Protein AF-A0A0V1L7F8-F1 (afdb_monomer_lite)

Structure (mmCIF, N/CA/C/O backbone):
data_AF-A0A0V1L7F8-F1
#
_entry.id   AF-A0A0V1L7F8-F1
#
loop_
_atom_site.group_PDB
_atom_site.id
_atom_site.type_symbol
_atom_site.label_atom_id
_atom_site.label_alt_id
_atom_site.label_comp_id
_atom_site.label_asym_id
_atom_site.label_entity_id
_atom_site.label_seq_id
_atom_site.pdbx_PDB_ins_code
_atom_site.Cartn_x
_atom_site.Cartn_y
_atom_site.Cartn_z
_atom_site.occupancy
_atom_site.B_iso_or_equiv
_atom_site.auth_seq_id
_atom_site.auth_comp_id
_atom_site.auth_asym_id
_atom_site.auth_atom_id
_atom_site.pdbx_PDB_model_num
ATOM 1 N N . MET A 1 1 ? -2.357 18.786 -37.892 1.00 38.28 1 MET A N 1
ATOM 2 C CA . MET A 1 1 ? -2.218 17.388 -37.429 1.00 38.28 1 MET A CA 1
ATOM 3 C C . MET A 1 1 ? -1.698 17.430 -36.004 1.00 38.28 1 MET A C 1
ATOM 5 O O . MET A 1 1 ? -0.705 18.103 -35.768 1.00 38.28 1 MET A O 1
ATOM 9 N N . ALA A 1 2 ? -2.436 16.845 -35.060 1.00 40.88 2 ALA A N 1
ATOM 10 C CA . ALA A 1 2 ? -2.126 16.900 -33.635 1.00 40.88 2 ALA A CA 1
ATOM 11 C C . ALA A 1 2 ? -0.814 16.156 -33.351 1.00 40.88 2 ALA A C 1
ATOM 13 O O . ALA A 1 2 ? -0.696 14.971 -33.659 1.00 40.88 2 ALA A O 1
ATOM 14 N N . SER A 1 3 ? 0.167 16.868 -32.799 1.00 43.53 3 SER A N 1
ATOM 15 C CA . SER A 1 3 ? 1.410 16.273 -32.319 1.00 43.53 3 SER A CA 1
ATOM 16 C C . SER A 1 3 ? 1.081 15.468 -31.065 1.00 43.53 3 SER A C 1
ATOM 18 O O . SER A 1 3 ? 0.613 16.028 -30.073 1.00 43.53 3 SER A O 1
ATOM 20 N N . ALA A 1 4 ? 1.237 14.148 -31.138 1.00 46.91 4 ALA A N 1
ATOM 21 C CA . ALA A 1 4 ? 1.062 13.261 -30.002 1.00 46.91 4 ALA A CA 1
ATOM 22 C C . ALA A 1 4 ? 2.126 13.607 -28.955 1.00 46.91 4 ALA A C 1
ATOM 24 O O . ALA A 1 4 ? 3.301 13.280 -29.113 1.00 46.91 4 ALA A O 1
ATOM 25 N N . TYR A 1 5 ? 1.710 14.302 -27.897 1.00 46.06 5 TYR A N 1
ATOM 26 C CA . TYR A 1 5 ? 2.495 14.474 -26.686 1.00 46.06 5 TYR A CA 1
ATOM 27 C C . TYR A 1 5 ? 2.709 13.090 -26.069 1.00 46.06 5 TYR A C 1
ATOM 29 O O . TYR A 1 5 ? 1.917 12.639 -25.244 1.00 46.06 5 TYR A O 1
ATOM 37 N N . TYR A 1 6 ? 3.782 12.405 -26.461 1.00 46.53 6 TYR A N 1
ATOM 38 C CA . TYR A 1 6 ? 4.390 11.393 -25.608 1.00 46.53 6 TYR A CA 1
ATOM 39 C C . TYR A 1 6 ? 4.961 12.137 -24.401 1.00 46.53 6 TYR A C 1
ATOM 41 O O . TYR A 1 6 ? 6.143 12.466 -24.338 1.00 46.53 6 TYR A O 1
ATOM 49 N N . VAL A 1 7 ? 4.082 12.457 -23.449 1.00 53.81 7 VAL A N 1
ATOM 50 C CA . VAL A 1 7 ? 4.490 12.633 -22.063 1.00 53.81 7 VAL A CA 1
ATOM 51 C C . VAL A 1 7 ? 5.178 11.319 -21.733 1.00 53.81 7 VAL A C 1
ATOM 53 O O . VAL A 1 7 ? 4.525 10.278 -21.698 1.00 53.81 7 VAL A O 1
ATOM 56 N N . GLN A 1 8 ? 6.503 11.343 -21.612 1.00 47.09 8 GLN A N 1
ATOM 57 C CA . GLN A 1 8 ? 7.250 10.256 -21.002 1.00 47.09 8 GLN A CA 1
ATOM 58 C C . GLN A 1 8 ? 6.682 10.116 -19.590 1.00 47.09 8 GLN A C 1
ATOM 60 O O . GLN A 1 8 ? 7.097 10.823 -18.676 1.00 47.09 8 GLN A O 1
ATOM 65 N N . SER A 1 9 ? 5.634 9.303 -19.431 1.00 56.19 9 SER A N 1
ATOM 66 C CA . SER A 1 9 ? 5.127 8.948 -18.118 1.00 56.19 9 SER A CA 1
ATOM 67 C C . SER A 1 9 ? 6.289 8.287 -17.414 1.00 56.19 9 SER A C 1
ATOM 69 O O . SER A 1 9 ? 6.788 7.257 -17.867 1.00 56.19 9 SER A O 1
ATOM 71 N N . ASN A 1 10 ? 6.753 8.941 -16.355 1.00 70.62 10 ASN A N 1
ATOM 72 C CA . ASN A 1 10 ? 7.769 8.397 -15.484 1.00 70.62 10 ASN A CA 1
ATOM 73 C C . ASN A 1 10 ? 7.306 6.975 -15.112 1.00 70.62 10 ASN A C 1
ATOM 75 O O . ASN A 1 10 ? 6.143 6.832 -14.721 1.00 70.62 10 ASN A O 1
ATOM 79 N N . PRO A 1 11 ? 8.108 5.913 -15.296 1.00 69.94 11 PRO A N 1
ATOM 80 C CA . PRO A 1 11 ? 7.667 4.544 -15.015 1.00 69.94 11 PRO A CA 1
ATOM 81 C C . PRO A 1 11 ? 7.079 4.405 -13.599 1.00 69.94 11 PRO A C 1
ATOM 83 O O . PRO A 1 11 ? 6.092 3.697 -13.397 1.00 69.94 11 PRO A O 1
ATOM 86 N N . ASP A 1 12 ? 7.580 5.196 -12.647 1.00 78.88 12 ASP A N 1
ATOM 87 C CA . ASP A 1 12 ? 7.017 5.314 -11.304 1.00 78.88 12 ASP A CA 1
ATOM 88 C C . ASP A 1 12 ? 5.581 5.850 -11.246 1.00 78.88 12 ASP A C 1
ATOM 90 O O . ASP A 1 12 ? 4.805 5.383 -10.413 1.00 78.88 12 ASP A O 1
ATOM 94 N N . ASP A 1 13 ? 5.188 6.773 -12.125 1.00 83.69 13 ASP A N 1
ATOM 95 C CA . ASP A 1 13 ? 3.824 7.313 -12.173 1.00 83.69 13 ASP A CA 1
ATOM 96 C C . ASP A 1 13 ? 2.824 6.245 -12.610 1.00 83.69 13 ASP A C 1
ATOM 98 O O . ASP A 1 13 ? 1.697 6.195 -12.110 1.00 83.69 13 ASP A O 1
ATOM 102 N N . GLN A 1 14 ? 3.223 5.376 -13.542 1.00 84.38 14 GLN A N 1
ATOM 103 C CA . GLN A 1 14 ? 2.379 4.270 -13.980 1.00 84.38 14 GLN A CA 1
ATOM 104 C C . GLN A 1 14 ? 2.190 3.255 -12.847 1.00 84.38 14 GLN A C 1
ATOM 106 O O . GLN A 1 14 ? 1.062 2.826 -12.587 1.00 84.38 14 GLN A O 1
ATOM 111 N N . VAL A 1 15 ? 3.267 2.936 -12.122 1.00 86.44 15 VAL A N 1
ATOM 112 C CA . VAL A 1 15 ? 3.224 2.065 -10.940 1.00 86.44 15 VAL A CA 1
ATOM 113 C C . VAL A 1 15 ? 2.363 2.688 -9.836 1.00 86.44 15 VAL A C 1
ATOM 115 O O . VAL A 1 15 ? 1.482 2.020 -9.301 1.00 86.44 15 VAL A O 1
ATOM 118 N N . ASN A 1 16 ? 2.526 3.982 -9.548 1.00 89.31 16 ASN A N 1
ATOM 119 C CA . ASN A 1 16 ? 1.728 4.701 -8.550 1.00 89.31 16 ASN A CA 1
ATOM 120 C C . ASN A 1 16 ? 0.230 4.668 -8.872 1.00 89.31 16 ASN A C 1
ATOM 122 O O . ASN A 1 16 ? -0.589 4.403 -7.992 1.00 89.31 16 ASN A O 1
ATOM 126 N N . ARG A 1 17 ? -0.141 4.892 -10.139 1.00 90.00 17 ARG A N 1
ATOM 127 C CA . ARG A 1 17 ? -1.540 4.821 -10.591 1.00 90.00 17 ARG A CA 1
ATOM 128 C C . ARG A 1 17 ? -2.110 3.409 -10.471 1.00 90.00 17 ARG A C 1
ATOM 130 O O . ARG A 1 17 ? -3.252 3.256 -10.043 1.00 90.00 17 ARG A O 1
ATOM 137 N N . CYS A 1 18 ? -1.319 2.393 -10.817 1.00 88.69 18 CYS A N 1
ATOM 138 C CA . CYS A 1 18 ? -1.714 0.994 -10.677 1.00 88.69 18 CYS A CA 1
ATOM 139 C C . CYS A 1 18 ? -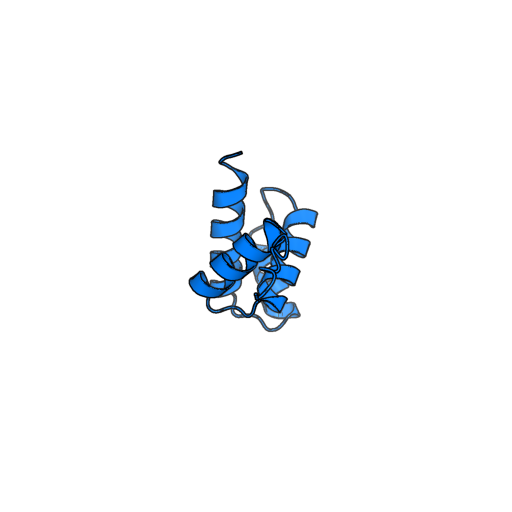1.987 0.640 -9.206 1.00 88.69 18 CYS A C 1
ATOM 141 O O . CYS A 1 18 ? -3.070 0.169 -8.862 1.00 88.69 18 CYS A O 1
ATOM 143 N N . LEU A 1 19 ? -1.043 0.962 -8.321 1.00 89.00 19 LEU A N 1
ATOM 144 C CA . LEU A 1 19 ? -1.144 0.701 -6.887 1.00 89.00 19 LEU A CA 1
ATOM 145 C C . LEU A 1 19 ? -2.307 1.458 -6.230 1.00 89.00 19 LEU A C 1
ATOM 147 O O . LEU A 1 19 ? -3.020 0.891 -5.401 1.00 89.00 19 LEU A O 1
ATOM 151 N N . ALA A 1 20 ? -2.554 2.708 -6.633 1.00 90.56 20 ALA A N 1
ATOM 152 C CA . ALA A 1 20 ? -3.708 3.488 -6.184 1.00 90.56 20 ALA A CA 1
ATOM 153 C C . ALA A 1 20 ? -5.031 2.797 -6.551 1.00 90.56 20 ALA A C 1
ATOM 155 O O . ALA A 1 20 ? -5.910 2.637 -5.704 1.00 90.56 20 ALA A O 1
ATOM 156 N N . SER A 1 21 ? -5.143 2.297 -7.787 1.00 90.69 21 SER A N 1
ATOM 157 C CA . SER A 1 21 ? -6.329 1.566 -8.247 1.00 90.69 21 SER A CA 1
ATOM 158 C C . SER A 1 21 ? -6.560 0.252 -7.495 1.00 90.69 21 SER A C 1
ATOM 160 O O . SER A 1 21 ? -7.711 -0.140 -7.325 1.00 90.69 21 SER A O 1
ATOM 162 N N . GLN A 1 22 ? -5.501 -0.442 -7.070 1.00 88.31 22 GLN A N 1
ATOM 163 C CA . GLN A 1 22 ? -5.612 -1.732 -6.375 1.00 88.31 22 GLN A CA 1
ATOM 164 C C . GLN A 1 22 ? -5.902 -1.590 -4.876 1.00 88.31 22 GLN A C 1
ATOM 166 O O . GLN A 1 22 ? -6.514 -2.468 -4.277 1.00 88.31 22 GLN A O 1
ATOM 171 N N . THR A 1 23 ? -5.464 -0.490 -4.263 1.00 88.12 23 THR A N 1
ATOM 172 C CA . THR A 1 23 ? -5.566 -0.271 -2.809 1.00 88.12 23 THR A CA 1
ATOM 173 C C . THR A 1 23 ? -6.707 0.665 -2.417 1.00 88.12 23 THR A C 1
ATOM 175 O O . THR A 1 23 ? -7.070 0.743 -1.243 1.00 88.12 23 THR A O 1
ATOM 178 N N . GLY A 1 24 ? -7.274 1.397 -3.381 1.00 89.31 24 GLY A N 1
ATOM 179 C CA . GLY A 1 24 ? -8.264 2.443 -3.124 1.00 89.31 24 GLY A CA 1
ATOM 180 C C . GLY A 1 24 ? -7.679 3.679 -2.431 1.00 89.31 24 GLY A C 1
ATOM 181 O O . GLY A 1 24 ? -8.433 4.502 -1.912 1.00 89.31 24 GLY A O 1
ATOM 182 N N . LEU A 1 25 ? -6.349 3.803 -2.390 1.00 90.81 25 LEU A N 1
ATOM 183 C CA . LEU A 1 25 ? -5.648 4.999 -1.936 1.00 90.81 25 LEU A CA 1
ATOM 184 C C . LEU A 1 25 ? -5.567 6.022 -3.068 1.00 90.81 25 LEU A C 1
ATOM 186 O O . LEU A 1 25 ? -5.544 5.686 -4.251 1.00 90.81 25 LEU A O 1
ATOM 190 N N . THR A 1 26 ? -5.487 7.297 -2.709 1.00 92.19 26 THR A N 1
ATOM 191 C CA . THR A 1 26 ? -5.219 8.355 -3.685 1.00 92.19 26 THR A CA 1
ATOM 192 C C . THR A 1 26 ? -3.774 8.288 -4.180 1.00 92.19 26 THR A C 1
ATOM 194 O O . THR A 1 26 ? -2.884 7.799 -3.483 1.00 92.19 26 THR A O 1
ATOM 197 N N . LEU A 1 27 ? -3.514 8.855 -5.361 1.00 90.12 27 LEU A N 1
ATOM 198 C CA . LEU A 1 27 ? -2.169 8.896 -5.941 1.00 90.12 27 LEU A CA 1
ATOM 199 C C . LEU A 1 27 ? -1.136 9.513 -4.979 1.00 90.12 27 LEU A C 1
ATOM 201 O O . LEU A 1 27 ? -0.073 8.940 -4.772 1.00 90.12 27 LEU A O 1
ATOM 205 N N . ARG A 1 28 ? -1.496 10.618 -4.309 1.00 89.44 28 ARG A N 1
ATOM 206 C CA . ARG A 1 28 ? -0.628 11.288 -3.324 1.00 89.44 28 ARG A CA 1
ATOM 207 C C . ARG A 1 28 ? -0.315 10.413 -2.112 1.00 89.44 28 ARG A C 1
ATOM 209 O O . ARG A 1 28 ? 0.802 10.450 -1.608 1.00 89.44 28 ARG A O 1
ATOM 216 N N . GLN A 1 29 ? -1.290 9.639 -1.633 1.00 90.00 29 GLN A N 1
ATOM 217 C CA . GLN A 1 29 ? -1.076 8.714 -0.516 1.00 90.00 29 GLN A CA 1
ATOM 218 C C . GLN A 1 29 ? -0.120 7.590 -0.914 1.00 90.00 29 GLN A C 1
ATOM 220 O O . GLN A 1 29 ? 0.770 7.248 -0.144 1.00 90.00 29 GLN A O 1
ATOM 225 N N . VAL A 1 30 ? -0.266 7.054 -2.128 1.00 90.44 30 VAL A N 1
ATOM 226 C CA . VAL A 1 30 ? 0.635 6.024 -2.657 1.00 90.44 30 VAL A CA 1
ATOM 227 C C . VAL A 1 30 ? 2.055 6.555 -2.833 1.00 90.44 30 VAL A C 1
ATOM 229 O O . VAL A 1 30 ? 2.998 5.898 -2.401 1.00 90.44 30 VAL A O 1
ATOM 232 N N . GLU A 1 31 ? 2.218 7.744 -3.416 1.00 90.88 31 GLU A N 1
ATOM 233 C CA . GLU A 1 31 ? 3.522 8.400 -3.579 1.00 90.88 31 GLU A CA 1
ATOM 234 C C . GLU A 1 31 ? 4.225 8.605 -2.235 1.00 90.88 31 GLU A C 1
ATOM 236 O O . GLU A 1 31 ? 5.401 8.265 -2.086 1.00 90.88 31 GLU A O 1
ATOM 241 N N . PHE A 1 32 ? 3.493 9.122 -1.245 1.00 90.94 32 PHE A N 1
ATOM 242 C CA . PHE A 1 32 ? 4.003 9.312 0.107 1.00 90.94 32 PHE A CA 1
ATOM 243 C C . PHE A 1 32 ? 4.431 7.981 0.735 1.00 90.94 32 PHE A C 1
ATOM 245 O O . PHE A 1 32 ? 5.579 7.839 1.150 1.00 90.94 32 PHE A O 1
ATOM 252 N N . LEU A 1 33 ? 3.544 6.984 0.744 1.00 89.56 33 LEU A N 1
ATOM 253 C CA . LEU A 1 33 ? 3.805 5.693 1.378 1.00 89.56 33 LEU A CA 1
ATOM 254 C C . LEU A 1 33 ? 4.956 4.940 0.712 1.00 89.56 33 LEU A C 1
ATOM 256 O O . LEU A 1 33 ? 5.828 4.442 1.413 1.00 89.56 33 LEU A O 1
ATOM 260 N N . ARG A 1 34 ? 5.030 4.913 -0.626 1.00 88.44 34 ARG A N 1
ATOM 261 C CA . ARG A 1 34 ? 6.176 4.319 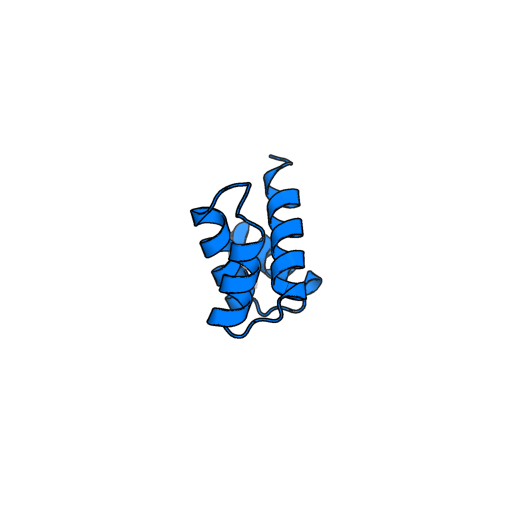-1.335 1.00 88.44 34 ARG A CA 1
ATOM 262 C C . ARG A 1 34 ? 7.483 5.021 -0.987 1.00 88.44 34 ARG A C 1
ATOM 264 O O . ARG A 1 34 ? 8.502 4.353 -0.847 1.00 88.44 34 ARG A O 1
ATOM 271 N N . ARG A 1 35 ? 7.472 6.349 -0.828 1.00 87.56 35 ARG A N 1
ATOM 272 C CA . ARG A 1 35 ? 8.661 7.095 -0.402 1.00 87.56 35 ARG A CA 1
ATOM 273 C C . ARG A 1 35 ? 9.082 6.716 1.014 1.00 87.56 35 ARG A C 1
ATOM 275 O O . ARG A 1 35 ? 10.277 6.549 1.240 1.00 87.56 35 ARG A O 1
ATOM 282 N N . GLU A 1 36 ? 8.135 6.560 1.937 1.00 87.06 36 GLU A N 1
ATOM 283 C CA . GLU A 1 36 ? 8.428 6.079 3.291 1.00 87.06 36 GLU A CA 1
ATOM 284 C C . GLU A 1 36 ? 8.957 4.639 3.261 1.00 87.06 36 GLU A C 1
ATOM 286 O O . GLU A 1 36 ? 10.010 4.370 3.832 1.00 87.06 36 GLU A O 1
ATOM 291 N N . PHE A 1 37 ? 8.331 3.729 2.511 1.00 86.25 37 PHE A N 1
ATOM 292 C CA . PHE A 1 37 ? 8.793 2.341 2.381 1.00 86.25 37 PHE A CA 1
ATOM 293 C C . PHE A 1 37 ? 10.233 2.255 1.861 1.00 86.25 37 PHE A C 1
ATOM 295 O O . PHE A 1 37 ? 11.047 1.526 2.427 1.00 86.25 37 PHE A O 1
ATOM 302 N N . SER A 1 38 ? 10.590 3.067 0.862 1.00 82.44 38 SER A N 1
ATOM 303 C CA . SER A 1 38 ? 11.959 3.134 0.338 1.00 82.44 38 SER A CA 1
ATOM 304 C C . SER A 1 38 ? 13.000 3.577 1.375 1.00 82.44 38 SER A C 1
ATOM 306 O O . SER A 1 38 ? 14.162 3.195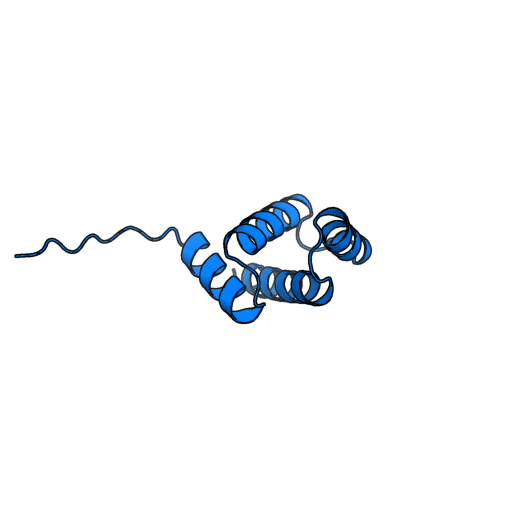 1.253 1.00 82.44 38 SER A O 1
ATOM 308 N N . LYS A 1 39 ? 12.621 4.344 2.410 1.00 82.94 39 LYS A N 1
ATOM 309 C CA . LYS A 1 39 ? 13.532 4.703 3.517 1.00 82.94 39 LYS A CA 1
ATOM 310 C C . LYS A 1 39 ? 13.789 3.532 4.466 1.00 82.94 39 LYS A C 1
ATOM 312 O O . LYS A 1 39 ? 14.846 3.482 5.088 1.00 82.94 39 LYS A O 1
ATOM 317 N N . HIS A 1 40 ? 12.829 2.616 4.588 1.00 70.31 40 HIS A N 1
ATOM 318 C CA . HIS A 1 40 ? 12.874 1.488 5.523 1.00 70.31 40 HIS A CA 1
ATOM 319 C C . HIS A 1 40 ? 13.369 0.177 4.887 1.00 70.31 40 HIS A C 1
ATOM 321 O O . HIS A 1 40 ? 13.644 -0.788 5.598 1.00 70.31 40 HIS A O 1
ATOM 327 N N . GLY A 1 41 ? 13.550 0.141 3.563 1.00 66.50 41 GLY A N 1
ATOM 328 C CA . GLY A 1 41 ? 14.079 -1.017 2.842 1.00 66.50 41 GLY A CA 1
ATOM 329 C C . GLY A 1 41 ? 13.067 -2.161 2.699 1.00 66.50 41 GLY A C 1
ATOM 330 O O . GLY A 1 41 ? 11.861 -1.979 2.837 1.00 66.50 41 GLY A O 1
ATOM 331 N N . ARG A 1 42 ? 13.557 -3.371 2.389 1.00 64.62 42 ARG A N 1
ATOM 332 C CA . ARG A 1 42 ? 12.712 -4.535 2.042 1.00 64.62 42 ARG A CA 1
ATOM 333 C C . ARG A 1 42 ? 11.954 -5.166 3.222 1.00 64.62 42 ARG A C 1
ATOM 335 O O . ARG A 1 42 ? 11.125 -6.033 2.978 1.00 64.62 42 ARG A O 1
ATOM 342 N N . ASN A 1 43 ? 12.234 -4.777 4.469 1.00 64.06 43 ASN A N 1
ATOM 343 C CA . ASN A 1 43 ? 11.669 -5.445 5.646 1.00 64.06 43 ASN A CA 1
ATOM 344 C C . ASN A 1 43 ? 11.393 -4.467 6.811 1.00 64.06 43 ASN A C 1
ATOM 346 O O . ASN A 1 43 ? 12.065 -4.538 7.842 1.00 64.06 43 ASN A O 1
ATOM 350 N N . PRO A 1 44 ? 10.455 -3.513 6.661 1.00 67.56 44 PRO A N 1
ATOM 351 C CA . PRO A 1 44 ? 9.999 -2.714 7.785 1.00 67.56 44 PRO A CA 1
ATOM 352 C C . PRO A 1 44 ? 9.334 -3.619 8.825 1.00 67.56 44 PRO A C 1
ATOM 354 O O . PRO A 1 44 ? 8.634 -4.576 8.488 1.00 67.56 44 PRO A O 1
ATOM 357 N N . MET A 1 45 ? 9.536 -3.294 10.101 1.00 72.19 45 MET A N 1
ATOM 358 C CA . MET A 1 45 ? 8.796 -3.929 11.191 1.00 72.19 45 MET A CA 1
ATOM 359 C C . MET A 1 45 ? 7.287 -3.742 10.949 1.00 72.19 45 MET A C 1
ATOM 361 O O . MET A 1 45 ? 6.888 -2.631 10.598 1.00 72.19 45 MET A O 1
ATOM 365 N N . PRO A 1 46 ? 6.432 -4.765 11.145 1.00 72.50 46 PRO A N 1
ATOM 366 C CA . PRO A 1 46 ? 4.981 -4.638 10.963 1.00 72.50 46 PRO A CA 1
ATOM 367 C C . PRO A 1 46 ? 4.374 -3.451 11.725 1.00 72.50 46 PRO A C 1
ATOM 369 O O 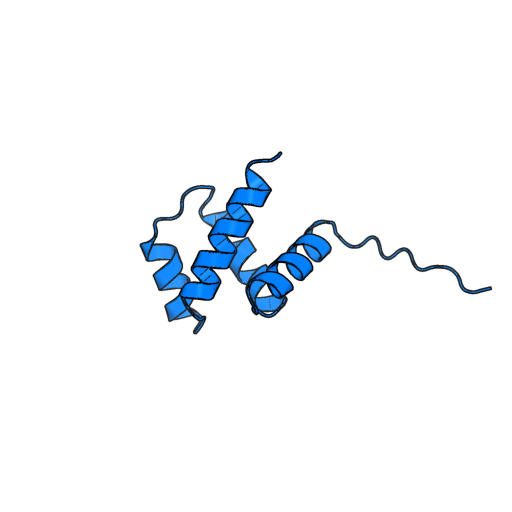. PRO A 1 46 ? 3.535 -2.733 11.186 1.00 72.50 46 PRO A O 1
ATOM 372 N N . GLU A 1 47 ? 4.888 -3.186 12.927 1.00 79.88 47 GLU A N 1
ATOM 373 C CA . GLU A 1 47 ? 4.526 -2.047 13.779 1.00 79.88 47 GLU A CA 1
ATOM 374 C C . GLU A 1 47 ? 4.778 -0.692 13.096 1.00 79.88 47 GLU A C 1
ATOM 376 O O . GLU A 1 47 ? 4.028 0.253 13.301 1.00 79.88 47 GLU A O 1
ATOM 381 N N . MET A 1 48 ? 5.781 -0.584 12.218 1.00 84.50 48 MET A N 1
ATOM 382 C CA . MET A 1 48 ? 6.048 0.644 11.462 1.00 84.50 48 MET A CA 1
ATOM 383 C C . MET A 1 48 ? 4.916 0.966 10.481 1.00 84.50 48 MET A C 1
ATOM 385 O O . MET A 1 48 ? 4.572 2.131 10.301 1.00 84.50 48 MET A O 1
ATOM 389 N N . LEU A 1 49 ? 4.327 -0.046 9.836 1.00 83.88 49 LEU A N 1
ATOM 390 C CA . LEU A 1 49 ? 3.205 0.164 8.913 1.00 83.88 49 LEU A CA 1
ATOM 391 C C . LEU A 1 49 ? 1.960 0.639 9.665 1.00 83.88 49 LEU A C 1
ATOM 393 O O . LEU A 1 49 ? 1.215 1.473 9.154 1.00 83.88 49 LEU A O 1
ATOM 397 N N . GLU A 1 50 ? 1.763 0.127 10.878 1.00 84.94 50 GLU A N 1
ATOM 398 C CA . GLU A 1 50 ? 0.691 0.551 11.778 1.00 84.94 50 GLU A CA 1
ATOM 399 C C . GLU A 1 50 ? 0.914 1.991 12.255 1.00 84.94 50 GLU A C 1
ATOM 401 O O . GLU A 1 50 ? 0.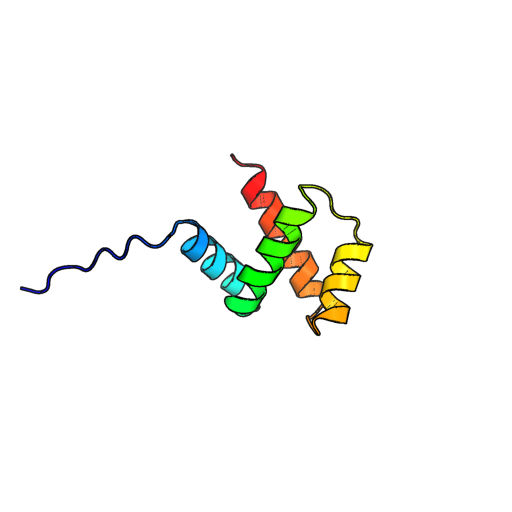003 2.809 12.151 1.00 84.94 50 GLU A O 1
ATOM 406 N N . ILE A 1 51 ? 2.139 2.345 12.661 1.00 86.62 51 ILE A N 1
ATOM 407 C CA . ILE A 1 51 ? 2.513 3.722 13.022 1.00 86.62 51 ILE A CA 1
ATOM 408 C C . ILE A 1 51 ? 2.279 4.669 11.840 1.00 86.62 51 ILE A C 1
ATOM 410 O O . ILE A 1 51 ? 1.591 5.676 11.992 1.00 86.62 51 ILE A O 1
ATOM 414 N N . LEU A 1 52 ? 2.760 4.324 10.641 1.00 85.56 52 LEU A N 1
ATOM 415 C CA . LEU A 1 52 ? 2.553 5.133 9.435 1.00 85.56 52 LEU A CA 1
ATOM 416 C C . LEU A 1 52 ? 1.068 5.323 9.119 1.00 85.56 52 LEU A C 1
ATOM 418 O O . LEU A 1 52 ? 0.674 6.408 8.687 1.00 85.56 52 LEU A O 1
ATOM 422 N N . ALA A 1 53 ? 0.244 4.294 9.322 1.00 87.88 53 ALA A N 1
ATOM 423 C CA . ALA A 1 53 ? -1.192 4.395 9.122 1.00 87.88 53 ALA A CA 1
ATOM 424 C C . ALA A 1 53 ? -1.840 5.338 10.144 1.00 87.88 53 ALA A C 1
ATOM 426 O O . ALA A 1 53 ? -2.547 6.266 9.753 1.00 87.88 53 ALA A O 1
ATOM 427 N N . VAL A 1 54 ? -1.555 5.147 11.434 1.00 89.38 54 VAL A N 1
ATOM 428 C CA . VAL A 1 54 ? -2.139 5.935 12.527 1.00 89.38 54 VAL A CA 1
ATOM 429 C C . VAL A 1 54 ? -1.706 7.399 12.457 1.00 89.38 54 VAL A C 1
ATOM 431 O O . VAL A 1 54 ? -2.558 8.285 12.482 1.00 89.38 54 VAL A O 1
ATOM 434 N N . GLU A 1 55 ? -0.408 7.673 12.311 1.00 89.56 55 GLU A N 1
ATOM 435 C CA . GLU A 1 55 ? 0.137 9.038 12.306 1.00 89.56 55 GLU A CA 1
ATOM 436 C C . GLU A 1 55 ? -0.357 9.874 11.120 1.00 89.56 55 GLU A C 1
ATOM 438 O O . GLU A 1 55 ? -0.508 11.089 11.239 1.00 89.56 55 GLU A O 1
ATOM 443 N N . ASN A 1 56 ? -0.642 9.235 9.981 1.00 87.88 56 ASN A N 1
ATOM 444 C CA . ASN A 1 56 ? -1.089 9.918 8.765 1.00 87.88 56 ASN A CA 1
ATOM 445 C C . ASN A 1 56 ? -2.605 9.805 8.523 1.00 87.88 56 ASN A C 1
ATOM 447 O O . ASN A 1 56 ? -3.103 10.285 7.502 1.00 87.88 56 ASN A O 1
ATOM 451 N N . GLY A 1 57 ? -3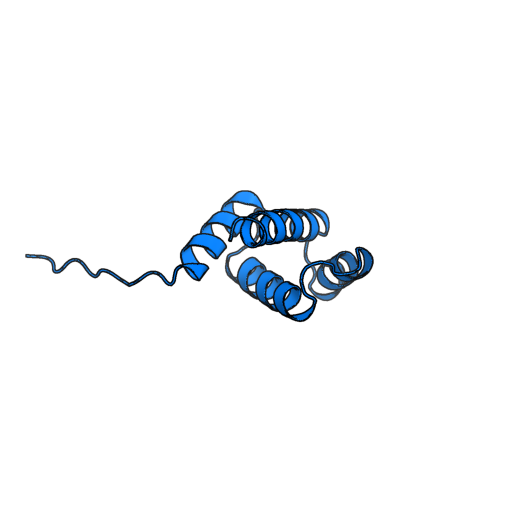.352 9.182 9.443 1.00 89.12 57 GLY A N 1
ATOM 452 C CA . GLY A 1 57 ? -4.799 8.988 9.318 1.00 89.12 57 GLY A CA 1
ATOM 453 C C . GLY A 1 57 ? -5.198 8.100 8.134 1.00 89.12 57 GLY A C 1
ATOM 454 O O . GLY A 1 57 ? -6.247 8.309 7.522 1.00 89.12 57 GLY A O 1
ATOM 455 N N . PHE A 1 58 ? -4.351 7.138 7.768 1.00 91.56 58 PHE A N 1
ATOM 456 C CA . PHE A 1 58 ? -4.639 6.165 6.723 1.00 91.56 58 PHE A CA 1
ATOM 457 C C . PHE A 1 58 ? -5.288 4.912 7.298 1.00 91.56 58 PHE A C 1
ATOM 459 O O . PHE A 1 58 ? -5.079 4.526 8.444 1.00 91.56 58 PHE A O 1
ATOM 466 N N . GLU A 1 59 ? -6.062 4.235 6.459 1.00 90.88 59 GLU A N 1
ATOM 467 C CA . GLU A 1 59 ? -6.616 2.936 6.810 1.00 90.88 59 GLU A CA 1
ATOM 468 C C . GLU A 1 59 ? -5.499 1.885 6.807 1.00 90.88 59 GLU A C 1
ATOM 470 O O . GLU A 1 59 ? -4.903 1.600 5.766 1.00 90.88 59 GLU A O 1
ATOM 475 N N . GLU A 1 60 ? -5.233 1.297 7.968 1.00 88.94 60 GLU A N 1
ATOM 476 C CA . GLU A 1 60 ? -4.134 0.354 8.197 1.00 88.94 60 GLU A CA 1
ATOM 477 C C . GLU A 1 60 ? -4.115 -0.806 7.191 1.00 88.94 60 GLU A C 1
ATOM 479 O O . GLU A 1 60 ? -3.074 -1.116 6.609 1.00 88.94 60 GLU A O 1
ATOM 484 N N . ASN A 1 61 ? -5.284 -1.381 6.892 1.00 89.88 61 ASN A N 1
ATOM 485 C CA . ASN A 1 61 ? -5.422 -2.456 5.907 1.00 89.88 61 ASN A CA 1
ATOM 486 C C . ASN A 1 61 ? -4.954 -2.030 4.508 1.00 89.88 61 ASN A C 1
ATOM 488 O O . ASN A 1 61 ? -4.330 -2.814 3.794 1.00 89.88 61 ASN A O 1
ATOM 492 N N . LYS A 1 62 ? -5.208 -0.777 4.111 1.00 90.62 62 LYS A N 1
ATOM 493 C CA . LYS A 1 62 ? -4.771 -0.246 2.813 1.00 90.62 62 LYS A CA 1
ATOM 494 C C . LYS A 1 62 ? -3.265 -0.019 2.778 1.00 90.62 62 LYS A C 1
ATOM 496 O O . LYS A 1 62 ? -2.645 -0.313 1.760 1.00 90.62 62 LYS A O 1
ATOM 501 N N . VAL A 1 63 ? -2.676 0.451 3.880 1.00 89.38 63 VAL A N 1
ATOM 502 C CA . VAL A 1 63 ? -1.219 0.624 4.017 1.00 89.38 63 VAL A CA 1
ATOM 503 C C . VAL A 1 63 ? -0.505 -0.728 3.946 1.00 89.38 63 VAL A C 1
ATOM 505 O O . VAL A 1 63 ? 0.429 -0.880 3.159 1.00 89.38 63 VAL A O 1
ATOM 508 N N . LYS A 1 64 ? -0.985 -1.733 4.692 1.00 88.81 64 LYS A N 1
ATOM 509 C CA . LYS A 1 64 ? -0.454 -3.107 4.668 1.00 88.81 64 LYS A CA 1
ATOM 510 C C . LYS A 1 64 ? -0.569 -3.735 3.275 1.00 88.81 64 LYS A C 1
ATOM 512 O O . LYS A 1 64 ? 0.406 -4.283 2.762 1.00 88.81 64 LYS A O 1
ATOM 517 N N . ASN A 1 65 ? -1.722 -3.590 2.620 1.00 90.12 65 ASN A N 1
ATOM 518 C CA . ASN A 1 65 ? -1.918 -4.072 1.250 1.00 90.12 65 ASN A CA 1
ATOM 519 C C . ASN A 1 65 ? -0.986 -3.375 0.250 1.00 90.12 65 ASN A C 1
ATOM 521 O O . ASN A 1 65 ? -0.378 -4.045 -0.583 1.00 90.12 65 ASN A O 1
ATOM 525 N N . LEU A 1 66 ? -0.828 -2.050 0.347 1.00 90.69 66 LEU A N 1
ATOM 526 C CA . LEU A 1 66 ? 0.095 -1.303 -0.507 1.00 90.69 66 LEU A CA 1
ATOM 527 C C . LEU A 1 66 ? 1.541 -1.768 -0.316 1.00 90.69 66 LEU A C 1
ATOM 529 O O . LEU A 1 66 ? 2.264 -1.919 -1.298 1.00 90.69 66 LEU A O 1
ATOM 533 N N . PHE A 1 67 ? 1.957 -2.005 0.928 1.00 88.69 67 PHE A N 1
ATOM 534 C CA . PHE A 1 67 ? 3.296 -2.490 1.236 1.00 88.69 67 PHE A CA 1
ATOM 535 C C . PHE A 1 67 ? 3.561 -3.870 0.611 1.00 88.69 67 PHE A C 1
ATOM 537 O O . PHE A 1 67 ? 4.575 -4.055 -0.061 1.00 88.69 67 PHE A O 1
ATOM 544 N N . ASN A 1 68 ? 2.618 -4.809 0.737 1.00 87.44 68 ASN A N 1
ATOM 545 C CA . ASN A 1 68 ? 2.730 -6.134 0.117 1.00 87.44 68 ASN A CA 1
ATOM 546 C C . ASN A 1 68 ? 2.885 -6.046 -1.409 1.00 87.44 68 ASN A C 1
ATOM 548 O O . ASN A 1 68 ? 3.739 -6.719 -1.990 1.00 87.44 68 ASN A O 1
ATOM 552 N N . LEU A 1 69 ? 2.101 -5.179 -2.058 1.00 87.25 69 LEU A N 1
ATOM 553 C CA . LEU A 1 69 ? 2.211 -4.931 -3.496 1.00 87.25 69 LEU A CA 1
ATOM 554 C C . LEU A 1 69 ? 3.557 -4.285 -3.857 1.00 87.25 69 LEU A C 1
ATOM 556 O O . LEU A 1 69 ? 4.194 -4.683 -4.829 1.00 87.25 69 LEU A O 1
ATOM 560 N N . HIS A 1 70 ? 4.024 -3.324 -3.060 1.00 83.94 70 HIS A N 1
ATOM 561 C CA . HIS A 1 70 ? 5.307 -2.654 -3.263 1.00 83.94 70 HIS A CA 1
ATOM 562 C C . HIS A 1 70 ? 6.494 -3.631 -3.214 1.00 83.94 70 HIS A C 1
ATOM 564 O O . HIS A 1 70 ? 7.368 -3.573 -4.080 1.00 83.94 70 HIS A O 1
ATOM 570 N N . ILE A 1 71 ? 6.507 -4.564 -2.256 1.00 82.56 71 ILE A N 1
ATOM 571 C CA . ILE A 1 71 ? 7.542 -5.605 -2.171 1.00 82.56 71 ILE A CA 1
ATOM 572 C C . ILE A 1 71 ? 7.441 -6.588 -3.341 1.00 82.56 71 ILE A C 1
ATOM 574 O O . ILE A 1 71 ? 8.463 -6.901 -3.951 1.00 82.56 71 ILE A O 1
ATOM 578 N N . ALA A 1 72 ? 6.235 -7.029 -3.713 1.00 80.56 72 ALA A N 1
ATOM 579 C CA . ALA A 1 72 ? 6.042 -7.929 -4.853 1.00 80.56 72 ALA A CA 1
ATOM 580 C C . ALA A 1 72 ? 6.573 -7.335 -6.172 1.00 80.56 72 ALA A C 1
ATOM 582 O O . ALA A 1 72 ? 7.159 -8.053 -6.981 1.00 80.56 72 ALA A O 1
ATOM 583 N N . HIS A 1 73 ? 6.431 -6.022 -6.369 1.00 72.06 73 HIS A N 1
ATOM 584 C CA . HIS A 1 73 ? 7.023 -5.326 -7.512 1.00 72.06 73 HIS A CA 1
ATOM 585 C C . HIS A 1 73 ? 8.561 -5.245 -7.432 1.00 72.06 73 HIS A C 1
ATOM 587 O O . HIS A 1 73 ? 9.221 -5.526 -8.424 1.00 72.06 73 HIS A O 1
ATOM 593 N N . ASN A 1 74 ? 9.139 -4.967 -6.257 1.00 64.94 74 ASN A N 1
ATOM 594 C CA . ASN A 1 74 ? 10.595 -4.843 -6.048 1.00 64.94 74 ASN A CA 1
ATOM 595 C C . ASN A 1 74 ? 11.378 -6.177 -6.003 1.00 64.94 74 ASN A C 1
ATOM 597 O O . ASN A 1 74 ? 12.598 -6.159 -5.810 1.00 64.94 74 ASN A O 1
ATOM 601 N N . THR A 1 75 ? 10.700 -7.327 -6.082 1.00 56.19 75 THR A N 1
ATOM 602 C CA . THR A 1 75 ? 11.332 -8.666 -6.043 1.00 56.19 75 THR A CA 1
ATOM 603 C C . THR A 1 75 ? 11.454 -9.296 -7.439 1.00 56.19 75 THR A C 1
ATOM 605 O O . THR A 1 75 ? 12.112 -10.319 -7.588 1.00 56.19 75 THR A O 1
ATOM 608 N N . ASN A 1 76 ? 10.826 -8.695 -8.457 1.00 49.53 76 ASN A N 1
ATOM 609 C CA . ASN A 1 76 ? 10.834 -9.175 -9.845 1.00 49.53 76 ASN A CA 1
ATOM 610 C C . ASN A 1 76 ? 11.858 -8.452 -10.746 1.00 49.53 76 ASN A C 1
ATOM 612 O O . ASN A 1 76 ? 11.860 -8.683 -11.955 1.00 49.53 76 ASN A O 1
ATOM 616 N N . GLU A 1 77 ? 12.715 -7.606 -10.167 1.00 43.56 77 GLU A N 1
ATOM 617 C CA . GLU A 1 77 ? 13.902 -7.001 -10.796 1.00 43.56 77 GLU A CA 1
ATOM 618 C C . GLU A 1 77 ? 15.176 -7.549 -10.143 1.00 43.56 77 GLU A C 1
ATOM 620 O O . GLU A 1 77 ? 16.138 -7.837 -10.890 1.00 43.56 77 GLU A O 1
#

Secondary structure (DSSP, 8-state):
----------HHHHHHHHHHHHHT--HHHHHHHHHHHHHHTT---HHHHHHHHHHTT--HHHHHHHHHHHHHHHT--

Foldseek 3Di:
DDDPPPPVCDVVQVVLVVLCVVLVNDSVVLVVLLVVDVVCPLDDDLVVLVVVCVVVVHDSVSSVSSSVVSNVVVVVD

Organism: NCBI:txid6335

Radius of gyration: 14.35 Å; chains: 1; bounding box: 22×27×51 Å

pLDDT: mean 78.71, std 15.4, range [38.28, 92.19]

Sequence (77 aa):
MASAYYVQSNPDDQVNRCLASQTGLTLRQVEFLRREFSKHGRNPMPEMLEILAVENGFEENKVKNLFNLHIAHNTNE